Protein AF-A0A2T3AGI7-F1 (afdb_monomer_lite)

Sequence (111 aa):
TTTSRLIPVLVGGNTLTFTPNSVTARPGDVIQFQFAARNHTVTESLQNSPCQPIDIDSTAVNGVHSGFIAFDAASGNIGTFDVPVKDTQPMFLYCAQASHCQSGMVMMING

Foldseek 3Di:
DDDAAEAEWEQDDPALATVVQEEEHAQRHKYKYWYQAAKWWKAWDDPVDFLDHPCPPHPPDPTDTPDIDHQDPPVNDTDIDIDGDHHLDKIKIATNPDCSRVVPHIGMYND

Structure (mmCIF, N/CA/C/O backbone):
data_AF-A0A2T3AGI7-F1
#
_entry.id   AF-A0A2T3AGI7-F1
#
loop_
_atom_site.group_PDB
_atom_site.id
_atom_site.type_symbol
_atom_site.label_atom_id
_atom_site.label_alt_id
_atom_site.label_comp_id
_atom_site.label_asym_id
_atom_site.label_entity_id
_atom_site.label_seq_id
_atom_site.pdbx_PDB_ins_code
_atom_site.Cartn_x
_atom_site.Cartn_y
_atom_site.Cartn_z
_atom_site.occupancy
_atom_site.B_iso_or_equiv
_atom_site.auth_seq_id
_atom_site.auth_comp_id
_atom_site.auth_asym_id
_atom_site.auth_atom_id
_atom_site.pdbx_PDB_model_num
ATOM 1 N N . THR A 1 1 ? -18.683 -14.762 18.842 1.00 49.66 1 THR A N 1
ATOM 2 C CA . THR A 1 1 ? -17.262 -14.736 18.438 1.00 49.66 1 THR A CA 1
ATOM 3 C C . THR A 1 1 ? -17.184 -14.279 17.001 1.00 49.66 1 THR A C 1
ATOM 5 O O . THR A 1 1 ? -17.685 -14.963 16.122 1.00 49.66 1 THR A O 1
ATOM 8 N N . THR A 1 2 ? -16.662 -13.085 16.747 1.00 62.53 2 THR A N 1
ATOM 9 C CA . THR A 1 2 ? -16.394 -12.620 15.381 1.00 62.53 2 THR A CA 1
ATOM 10 C C . THR A 1 2 ? -15.085 -13.233 14.909 1.00 62.53 2 THR A C 1
ATOM 12 O O . THR A 1 2 ? -14.031 -12.911 15.444 1.00 62.53 2 THR A O 1
ATOM 15 N N . THR A 1 3 ? -15.158 -14.139 13.939 1.00 81.44 3 THR A N 1
ATOM 16 C CA . THR A 1 3 ? -13.977 -14.708 13.281 1.00 81.44 3 THR A CA 1
ATOM 17 C C . THR A 1 3 ? -13.211 -13.600 12.555 1.00 81.44 3 THR A C 1
ATOM 19 O O . THR A 1 3 ? -13.829 -12.786 11.858 1.00 81.44 3 THR A O 1
ATOM 22 N N . SER A 1 4 ? -11.889 -13.569 12.743 1.00 89.75 4 SER A N 1
ATOM 23 C CA . SER A 1 4 ? -10.960 -12.739 11.967 1.00 89.75 4 SER A CA 1
ATOM 24 C C . SER A 1 4 ? -11.093 -13.065 10.478 1.00 89.75 4 SER A C 1
ATOM 26 O O . SER A 1 4 ? -11.206 -14.238 10.108 1.00 89.75 4 SER A O 1
ATOM 28 N N . ARG A 1 5 ? -11.132 -12.034 9.630 1.00 95.69 5 ARG A N 1
ATOM 29 C CA . ARG A 1 5 ? -11.208 -12.172 8.172 1.00 95.69 5 ARG A CA 1
ATOM 30 C C . ARG A 1 5 ? -9.879 -11.809 7.528 1.00 95.69 5 ARG A C 1
ATOM 32 O O . ARG A 1 5 ? -9.270 -10.808 7.887 1.00 95.69 5 ARG A O 1
ATOM 39 N N . LEU A 1 6 ? -9.496 -12.588 6.522 1.00 97.44 6 LEU A N 1
ATOM 40 C CA . LEU A 1 6 ? -8.449 -12.217 5.581 1.00 97.44 6 LEU A CA 1
ATOM 41 C C . LEU A 1 6 ? -9.101 -11.498 4.397 1.00 97.44 6 LEU A C 1
ATOM 43 O O . LEU A 1 6 ? -9.990 -12.052 3.747 1.00 97.44 6 LEU A O 1
ATOM 47 N N . ILE A 1 7 ? -8.704 -10.251 4.162 1.00 98.00 7 ILE A N 1
ATOM 48 C CA . ILE A 1 7 ? -9.278 -9.373 3.144 1.00 98.00 7 ILE A CA 1
ATOM 49 C C . ILE A 1 7 ? -8.221 -9.156 2.054 1.00 98.00 7 ILE A C 1
ATOM 51 O O . ILE A 1 7 ? -7.231 -8.467 2.305 1.00 98.00 7 ILE A O 1
ATOM 55 N N . PRO A 1 8 ? -8.387 -9.752 0.862 1.00 97.38 8 PRO A N 1
ATOM 56 C CA . PRO A 1 8 ? -7.398 -9.645 -0.199 1.00 97.38 8 PRO A CA 1
ATOM 57 C C . PRO A 1 8 ? -7.471 -8.287 -0.905 1.00 97.38 8 PRO A C 1
ATOM 59 O O . PRO A 1 8 ? -8.557 -7.789 -1.212 1.00 97.38 8 PRO A O 1
ATOM 62 N N . VAL A 1 9 ? -6.304 -7.726 -1.216 1.00 97.31 9 VAL A N 1
ATOM 63 C CA . VAL A 1 9 ? -6.136 -6.544 -2.068 1.00 97.31 9 VAL A CA 1
ATOM 64 C C . VAL A 1 9 ? -5.090 -6.854 -3.128 1.00 97.31 9 VAL A C 1
ATOM 66 O O . VAL A 1 9 ? -3.930 -7.119 -2.819 1.00 97.31 9 VAL A O 1
ATOM 69 N N . LEU A 1 10 ? -5.489 -6.800 -4.393 1.00 95.31 10 LEU A N 1
ATOM 70 C CA . LEU A 1 10 ? -4.571 -6.940 -5.514 1.00 95.31 10 LEU A CA 1
ATOM 71 C C . LEU A 1 10 ? -3.723 -5.673 -5.646 1.00 95.31 10 LEU A C 1
ATOM 73 O O . LEU A 1 10 ? -4.266 -4.569 -5.664 1.00 95.31 10 LEU A O 1
ATOM 77 N N . VAL A 1 11 ? -2.409 -5.826 -5.781 1.00 95.38 11 VAL A N 1
ATOM 78 C CA . VAL A 1 11 ? -1.468 -4.727 -6.014 1.00 95.38 11 VAL A CA 1
ATOM 79 C C . VAL A 1 11 ? -0.938 -4.826 -7.439 1.00 95.38 11 VAL A C 1
ATOM 81 O O . VAL A 1 11 ? -0.271 -5.799 -7.804 1.00 95.38 11 VAL A O 1
ATOM 84 N N . GLY A 1 12 ? -1.224 -3.805 -8.244 1.00 91.12 12 GLY A N 1
ATOM 85 C CA . GLY A 1 12 ? -0.783 -3.734 -9.633 1.00 91.12 12 GLY A CA 1
ATOM 86 C C . GLY A 1 12 ? -1.635 -4.586 -10.581 1.00 91.12 12 GLY A C 1
ATOM 87 O O . GLY A 1 12 ? -2.863 -4.509 -10.583 1.00 91.12 12 GLY A O 1
ATOM 88 N N . GLY A 1 13 ? -0.969 -5.366 -11.435 1.00 85.38 13 GLY A N 1
ATOM 89 C CA . GLY A 1 13 ? -1.576 -6.073 -12.567 1.00 85.38 13 GLY A CA 1
ATOM 90 C C . GLY A 1 13 ? -1.383 -5.301 -13.876 1.00 85.38 13 GLY A C 1
ATOM 91 O O . GLY A 1 13 ? -0.286 -4.830 -14.171 1.00 85.38 13 GLY A O 1
ATOM 92 N N . ASN A 1 14 ? -2.450 -5.139 -14.661 1.00 84.31 14 ASN A N 1
ATOM 93 C CA . ASN A 1 14 ? -2.414 -4.346 -15.901 1.00 84.31 14 ASN A CA 1
ATOM 94 C C . ASN A 1 14 ? -2.540 -2.828 -15.660 1.00 84.31 14 ASN A C 1
ATOM 96 O O . ASN A 1 14 ? -2.481 -2.044 -16.605 1.00 84.31 14 ASN A O 1
ATOM 100 N N . THR A 1 15 ? -2.731 -2.411 -14.407 1.00 88.00 15 THR A N 1
ATOM 101 C CA . THR A 1 15 ? -2.993 -1.026 -13.997 1.00 88.00 15 THR A CA 1
ATOM 102 C C . THR A 1 15 ? -2.202 -0.669 -12.740 1.00 88.00 15 THR A C 1
ATOM 104 O O . THR A 1 15 ? -1.894 -1.540 -11.931 1.00 88.00 15 THR A O 1
ATOM 107 N N . LEU A 1 16 ? -1.912 0.619 -12.539 1.00 93.31 16 LEU A N 1
ATOM 108 C CA . LEU A 1 16 ? -1.239 1.136 -11.341 1.00 93.31 16 LEU A CA 1
ATOM 109 C C . LEU A 1 16 ? -2.256 1.369 -10.213 1.00 93.31 16 LEU A C 1
ATOM 111 O O . LEU A 1 16 ? -2.627 2.504 -9.929 1.00 93.31 16 LEU A O 1
ATOM 115 N N . THR A 1 17 ? -2.772 0.294 -9.617 1.00 95.62 17 THR A N 1
ATOM 116 C CA . THR A 1 17 ? -3.869 0.390 -8.644 1.00 95.62 17 THR A CA 1
ATOM 117 C C . THR A 1 17 ? -3.763 -0.632 -7.513 1.00 95.62 17 THR A C 1
ATOM 119 O O . THR A 1 17 ? -3.082 -1.651 -7.637 1.00 95.62 17 THR A O 1
ATOM 122 N N . PHE A 1 18 ? -4.482 -0.350 -6.431 1.00 97.44 18 PHE A N 1
ATOM 123 C CA . PHE A 1 18 ? -4.886 -1.325 -5.426 1.00 97.44 18 PHE A CA 1
ATOM 124 C C . PHE A 1 18 ? -6.330 -1.738 -5.732 1.00 97.44 18 PHE A C 1
ATOM 126 O O . PHE A 1 18 ? -7.170 -0.873 -5.970 1.00 97.44 18 PHE A O 1
ATOM 133 N N . THR A 1 19 ? -6.649 -3.030 -5.769 1.00 96.94 19 THR A N 1
ATOM 134 C CA . THR A 1 19 ? -8.018 -3.503 -6.047 1.00 96.94 19 THR A CA 1
ATOM 135 C C . THR A 1 19 ? -8.507 -4.463 -4.960 1.00 96.94 19 THR A C 1
ATOM 137 O O . THR A 1 19 ? -7.990 -5.576 -4.876 1.00 96.94 19 THR A O 1
ATOM 140 N N . PRO A 1 20 ? -9.521 -4.083 -4.159 1.00 97.50 20 PRO A N 1
ATOM 141 C CA . PRO A 1 20 ? -10.146 -2.755 -4.112 1.00 97.50 20 PRO A CA 1
ATOM 142 C C . PRO A 1 20 ? -9.191 -1.679 -3.557 1.00 97.50 20 PRO A C 1
ATOM 144 O O . PRO A 1 20 ? -8.272 -1.984 -2.802 1.00 97.50 20 PRO A O 1
ATOM 147 N N . ASN A 1 21 ? -9.430 -0.409 -3.901 1.00 97.44 21 ASN A N 1
ATOM 148 C CA . ASN A 1 21 ? -8.681 0.736 -3.361 1.00 97.44 21 ASN A CA 1
ATOM 149 C C . ASN A 1 21 ? -9.327 1.340 -2.097 1.00 97.44 21 ASN A C 1
ATOM 151 O O . ASN A 1 21 ? -8.857 2.347 -1.572 1.00 97.44 21 ASN A O 1
ATOM 155 N N . SER A 1 22 ? -10.410 0.745 -1.602 1.00 97.94 22 SER A N 1
ATOM 156 C CA . SER A 1 22 ? -11.034 1.099 -0.333 1.00 97.94 22 SER A CA 1
ATOM 157 C C . SER A 1 22 ? -11.564 -0.161 0.338 1.00 97.94 22 SER A C 1
ATOM 159 O O . SER A 1 22 ? -12.202 -0.994 -0.311 1.00 97.94 22 SER A O 1
ATOM 161 N N . VAL A 1 23 ? -11.266 -0.323 1.624 1.00 97.88 23 VAL A N 1
ATOM 162 C CA . VAL A 1 23 ? -11.670 -1.483 2.422 1.00 97.88 23 VAL A CA 1
ATOM 163 C C . VAL A 1 23 ? -12.197 -1.022 3.775 1.00 97.88 23 VAL A C 1
ATOM 165 O O . VAL A 1 23 ? -11.596 -0.174 4.425 1.00 97.88 23 VAL A O 1
ATOM 168 N N . THR A 1 24 ? -13.278 -1.642 4.244 1.00 97.81 24 THR A N 1
ATOM 169 C CA . THR A 1 24 ? -13.712 -1.566 5.645 1.00 97.81 24 THR A CA 1
ATOM 170 C C . THR A 1 24 ? -13.337 -2.861 6.360 1.00 97.81 24 THR A C 1
ATOM 172 O O . THR A 1 24 ? -13.710 -3.949 5.918 1.00 97.81 24 THR A O 1
ATOM 175 N N . ALA A 1 25 ? -12.623 -2.753 7.474 1.00 97.19 25 ALA A N 1
ATOM 176 C CA . ALA A 1 25 ? -12.096 -3.872 8.242 1.00 97.19 25 ALA A CA 1
ATOM 177 C C . ALA A 1 25 ? -12.233 -3.625 9.748 1.00 97.19 25 ALA A C 1
ATOM 179 O O . ALA A 1 25 ? -12.225 -2.488 10.221 1.00 97.19 25 ALA A O 1
ATOM 180 N N . ARG A 1 26 ? -12.369 -4.697 10.525 1.00 97.12 26 ARG A N 1
ATOM 181 C CA . ARG A 1 26 ? -12.481 -4.618 11.987 1.00 97.12 26 ARG A CA 1
ATOM 182 C C . ARG A 1 26 ? -11.138 -4.930 12.644 1.00 97.12 26 ARG A C 1
ATOM 184 O O . ARG A 1 26 ? -10.340 -5.652 12.048 1.00 97.12 26 ARG A O 1
ATOM 191 N N . PRO A 1 27 ? -10.927 -4.500 13.899 1.00 96.94 27 PRO A N 1
ATOM 192 C CA . PRO A 1 27 ? -9.799 -4.968 14.691 1.00 96.94 27 PRO A CA 1
ATOM 193 C C . PRO A 1 27 ? -9.726 -6.500 14.688 1.00 96.94 27 PRO A C 1
ATOM 195 O O . PRO A 1 27 ? -10.724 -7.179 14.948 1.00 96.94 27 PRO A O 1
ATOM 198 N N . GLY A 1 28 ? -8.550 -7.032 14.370 1.00 96.69 28 GLY A N 1
ATOM 199 C CA . GLY A 1 28 ? -8.291 -8.462 14.232 1.00 96.69 28 GLY A CA 1
ATOM 200 C C . GLY A 1 28 ? -8.471 -9.024 12.820 1.00 96.69 28 GLY A C 1
ATOM 201 O O . GLY A 1 28 ? -8.047 -10.155 12.598 1.00 96.69 28 GLY A O 1
ATOM 202 N N . ASP A 1 29 ? -9.055 -8.290 11.867 1.00 97.94 29 ASP A N 1
ATOM 203 C CA . ASP A 1 29 ? -8.983 -8.652 10.444 1.00 97.94 29 ASP A CA 1
ATOM 204 C C . ASP A 1 29 ? -7.540 -8.429 9.918 1.00 97.94 29 ASP A C 1
ATOM 206 O O . ASP A 1 29 ? -6.740 -7.705 10.518 1.00 97.94 29 ASP A O 1
ATOM 210 N N . VAL A 1 30 ? -7.189 -9.060 8.798 1.00 98.00 30 VAL A N 1
ATOM 211 C CA . VAL A 1 30 ? -5.886 -8.908 8.128 1.00 98.00 30 VAL A CA 1
ATOM 212 C C . VAL A 1 30 ? -6.118 -8.492 6.685 1.00 98.00 30 VAL A C 1
ATOM 214 O O . VAL A 1 30 ? -6.853 -9.167 5.963 1.00 98.00 30 VAL A O 1
ATOM 217 N N . ILE A 1 31 ? -5.478 -7.408 6.251 1.00 98.38 31 ILE A N 1
ATOM 218 C CA . ILE A 1 31 ? -5.432 -7.041 4.835 1.00 98.38 31 ILE A CA 1
ATOM 219 C C . ILE A 1 31 ? -4.242 -7.753 4.205 1.00 98.38 31 ILE A C 1
ATOM 221 O O . ILE A 1 31 ? -3.103 -7.500 4.592 1.00 98.38 31 ILE A O 1
ATOM 225 N N . GLN A 1 32 ? -4.500 -8.639 3.248 1.00 97.62 32 GLN A N 1
ATOM 226 C CA . GLN A 1 32 ? -3.449 -9.335 2.516 1.00 97.62 32 GLN A CA 1
ATOM 227 C C . GLN A 1 32 ? -3.274 -8.706 1.139 1.00 97.62 32 GLN A C 1
ATOM 229 O O . GLN A 1 32 ? -4.125 -8.836 0.257 1.00 97.62 32 GLN A O 1
ATOM 234 N N . PHE A 1 33 ? -2.137 -8.060 0.947 1.00 97.38 33 PHE A N 1
ATOM 235 C CA . PHE A 1 33 ? -1.729 -7.488 -0.324 1.00 97.38 33 PHE A CA 1
ATOM 236 C C . PHE A 1 33 ? -1.119 -8.557 -1.214 1.00 97.38 33 PHE A C 1
ATOM 238 O O . PHE A 1 33 ? -0.192 -9.239 -0.794 1.00 97.38 33 PHE A O 1
ATOM 245 N N . GLN A 1 34 ? -1.620 -8.690 -2.437 1.00 94.75 34 GLN A N 1
ATOM 246 C CA . GLN A 1 34 ? -1.230 -9.714 -3.403 1.00 94.75 34 GLN A CA 1
ATOM 247 C C . GLN A 1 34 ? -0.640 -9.046 -4.646 1.00 94.75 34 GLN A C 1
ATOM 249 O O . GLN A 1 34 ? -1.350 -8.393 -5.410 1.00 94.75 34 GLN A O 1
ATOM 254 N N . PHE A 1 35 ? 0.668 -9.180 -4.847 1.00 92.94 35 PHE A N 1
ATOM 255 C CA . PHE A 1 35 ? 1.411 -8.465 -5.883 1.00 92.94 35 PHE A CA 1
ATOM 256 C C . PHE A 1 35 ? 1.351 -9.232 -7.203 1.00 92.94 35 PHE A C 1
ATOM 258 O O . PHE A 1 35 ? 1.983 -10.276 -7.357 1.00 92.94 35 PHE A O 1
ATOM 265 N N . ALA A 1 36 ? 0.567 -8.715 -8.150 1.00 83.50 36 ALA A N 1
ATOM 266 C CA . ALA A 1 36 ? 0.158 -9.459 -9.343 1.00 83.50 36 ALA A CA 1
ATOM 267 C C . ALA A 1 36 ? 0.921 -9.107 -10.625 1.00 83.50 36 ALA A C 1
ATOM 269 O O . ALA A 1 36 ? 0.742 -9.773 -11.641 1.00 83.50 36 ALA A O 1
ATOM 270 N N . ALA A 1 37 ? 1.754 -8.064 -10.611 1.00 80.06 37 ALA A N 1
ATOM 271 C CA . ALA A 1 37 ? 2.674 -7.759 -11.703 1.00 80.06 37 ALA A CA 1
ATOM 272 C C . ALA A 1 37 ? 3.731 -6.749 -11.256 1.00 80.06 37 ALA A C 1
ATOM 274 O O . ALA A 1 37 ? 3.414 -5.835 -10.502 1.00 80.06 37 ALA A O 1
ATOM 275 N N . ARG A 1 38 ? 4.942 -6.845 -11.825 1.00 82.44 38 ARG A N 1
ATOM 276 C CA . ARG A 1 38 ? 6.027 -5.855 -11.664 1.00 82.44 38 ARG A CA 1
ATOM 277 C C . ARG A 1 38 ? 6.354 -5.582 -10.182 1.00 82.44 38 ARG A C 1
ATOM 279 O O . ARG A 1 38 ? 6.064 -6.409 -9.323 1.00 82.44 38 ARG A O 1
ATOM 286 N N . ASN A 1 39 ? 7.026 -4.463 -9.909 1.00 87.94 39 ASN A N 1
ATOM 287 C CA . ASN A 1 39 ? 7.426 -4.057 -8.566 1.00 87.94 39 ASN A CA 1
ATOM 288 C C . ASN A 1 39 ? 6.485 -2.974 -8.051 1.00 87.94 39 ASN A C 1
ATOM 290 O O . ASN A 1 39 ? 6.314 -1.935 -8.696 1.00 87.94 39 ASN A O 1
ATOM 294 N N . HIS A 1 40 ? 5.934 -3.199 -6.865 1.00 94.50 40 HIS A N 1
ATOM 295 C CA . HIS A 1 40 ? 5.125 -2.222 -6.148 1.00 94.50 40 HIS A CA 1
ATOM 296 C C . HIS A 1 40 ? 5.495 -2.213 -4.665 1.00 94.50 40 HIS A C 1
ATOM 298 O O . HIS A 1 40 ? 6.275 -3.041 -4.195 1.00 94.50 40 HIS A O 1
ATOM 304 N N . THR A 1 41 ? 4.913 -1.271 -3.929 1.00 96.19 41 THR A N 1
ATOM 305 C CA . THR A 1 41 ? 5.005 -1.199 -2.470 1.00 96.19 41 THR A CA 1
ATOM 306 C C . THR A 1 41 ? 3.616 -0.983 -1.888 1.00 96.19 41 THR A 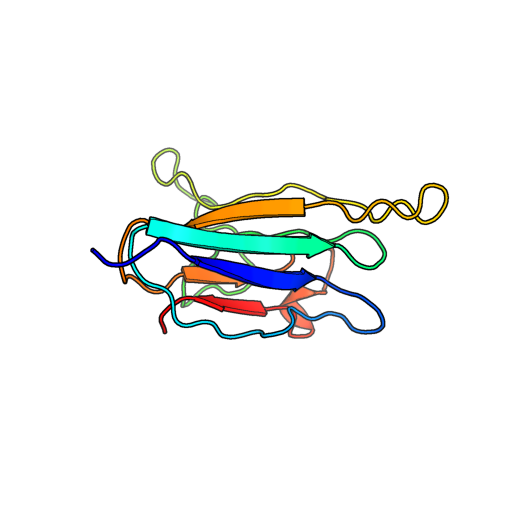C 1
ATOM 308 O O . THR A 1 41 ? 2.708 -0.508 -2.577 1.00 96.19 41 THR A O 1
ATOM 311 N N . VAL A 1 42 ? 3.487 -1.299 -0.608 1.00 97.19 42 VAL A N 1
ATOM 312 C CA . VAL A 1 42 ? 2.436 -0.833 0.289 1.00 97.19 42 VAL A CA 1
ATOM 313 C C . VAL A 1 42 ? 3.142 0.034 1.322 1.00 97.19 42 VAL A C 1
ATOM 315 O O . VAL A 1 42 ? 3.943 -0.464 2.118 1.00 97.19 42 VAL A O 1
ATOM 318 N N . THR A 1 43 ? 2.906 1.337 1.250 1.00 96.56 43 THR A N 1
ATOM 319 C CA . THR A 1 43 ? 3.546 2.329 2.114 1.00 96.56 43 THR A CA 1
ATOM 320 C C . THR A 1 43 ? 2.482 3.213 2.738 1.00 96.56 43 THR A C 1
ATOM 322 O O . THR A 1 43 ? 1.632 3.731 2.022 1.00 96.56 43 THR A O 1
ATOM 325 N N . GLU A 1 44 ? 2.508 3.380 4.053 1.00 95.69 44 GLU A N 1
ATOM 326 C CA . GLU A 1 44 ? 1.571 4.247 4.764 1.00 95.69 44 GLU A CA 1
ATOM 327 C C . GLU A 1 44 ? 1.964 5.715 4.650 1.00 95.69 44 GLU A C 1
ATOM 329 O O . GLU A 1 44 ? 3.144 6.062 4.696 1.00 95.69 44 GLU A O 1
ATOM 334 N N . SER A 1 45 ? 0.960 6.571 4.484 1.00 94.19 45 SER A N 1
ATOM 335 C CA . SER A 1 45 ? 1.088 8.023 4.420 1.00 94.19 45 SER A CA 1
ATOM 336 C C . SER A 1 45 ? 0.156 8.706 5.412 1.00 94.19 45 SER A C 1
ATOM 338 O O . SER A 1 45 ? -0.823 8.128 5.884 1.00 94.19 45 SER A O 1
ATOM 340 N N . LEU A 1 46 ? 0.400 9.992 5.653 1.00 90.81 46 LEU A N 1
ATOM 341 C CA . LEU A 1 46 ? -0.576 10.863 6.303 1.00 90.81 46 LEU A CA 1
ATOM 342 C C . LEU A 1 46 ? -1.728 11.194 5.345 1.00 90.81 46 LEU A C 1
ATOM 344 O O . LEU A 1 46 ? -1.522 11.342 4.140 1.00 90.81 46 LEU A O 1
ATOM 348 N N . GLN A 1 47 ? -2.933 11.395 5.886 1.00 87.31 47 GLN A N 1
ATOM 349 C CA . GLN A 1 47 ? -4.130 11.751 5.109 1.00 87.31 47 GLN A CA 1
ATOM 350 C C . GLN A 1 47 ? -3.922 12.973 4.200 1.00 87.31 47 GLN A C 1
ATOM 352 O O . GLN A 1 47 ? -4.401 13.012 3.069 1.00 87.31 47 GLN A O 1
ATOM 357 N N . ASN A 1 48 ? -3.230 13.993 4.708 1.00 88.56 48 ASN A N 1
ATOM 358 C CA . ASN A 1 48 ? -2.994 15.267 4.028 1.00 88.56 48 ASN A CA 1
ATOM 359 C C . ASN A 1 48 ? -1.675 15.309 3.241 1.00 88.56 48 ASN A C 1
ATOM 361 O O . ASN A 1 48 ? -1.390 16.320 2.603 1.00 88.56 48 ASN A O 1
ATOM 365 N N . SER A 1 49 ? -0.887 14.234 3.275 1.00 90.06 49 SER A N 1
ATOM 366 C CA . SER A 1 49 ? 0.362 14.101 2.524 1.00 90.06 49 SER A CA 1
ATOM 367 C C . SER A 1 49 ? 0.389 12.758 1.780 1.00 90.06 49 SER A C 1
ATOM 369 O O . SER A 1 49 ? 1.250 11.911 2.044 1.00 90.06 49 SER A O 1
ATOM 371 N N . PRO A 1 50 ? -0.580 12.515 0.869 1.00 84.19 50 PRO A N 1
ATOM 372 C CA . PRO A 1 50 ? -0.583 11.305 0.060 1.00 84.19 50 PRO A CA 1
ATOM 373 C C . PRO A 1 50 ? 0.687 11.303 -0.798 1.00 84.19 50 PRO A C 1
ATOM 375 O O . PRO A 1 50 ? 1.049 12.327 -1.376 1.00 84.19 50 PRO A O 1
ATOM 378 N N . CYS A 1 51 ? 1.370 10.161 -0.881 1.00 95.00 51 CYS A N 1
ATOM 379 C CA . CYS A 1 51 ? 2.676 9.993 -1.541 1.00 95.00 51 CYS A CA 1
ATOM 380 C C . CYS A 1 51 ? 3.921 10.399 -0.732 1.00 95.00 51 CYS A C 1
ATOM 382 O O . CYS A 1 51 ? 4.993 10.534 -1.324 1.00 95.00 51 CYS A O 1
ATOM 384 N N . GLN A 1 52 ? 3.815 10.572 0.586 1.00 93.50 52 GLN A N 1
ATOM 385 C CA . GLN A 1 52 ? 4.972 10.647 1.485 1.00 93.50 52 GLN A CA 1
ATOM 386 C C . GLN A 1 52 ? 4.841 9.585 2.578 1.00 93.50 52 GLN A C 1
ATOM 388 O O . GLN A 1 52 ? 3.727 9.344 3.047 1.00 93.50 52 GLN A O 1
ATOM 393 N N . PRO A 1 53 ? 5.935 8.913 2.969 1.00 91.69 53 PRO A N 1
ATOM 394 C CA . PRO A 1 53 ? 5.878 7.930 4.036 1.00 91.69 53 PRO A CA 1
ATOM 395 C C . PRO A 1 53 ? 5.512 8.613 5.362 1.00 91.69 53 PRO A C 1
ATOM 397 O O . PRO A 1 53 ? 5.933 9.739 5.625 1.00 91.69 53 PRO A O 1
ATOM 400 N N . ILE A 1 54 ? 4.692 7.949 6.176 1.00 88.44 54 ILE A N 1
ATOM 401 C CA . ILE A 1 54 ? 4.164 8.498 7.436 1.00 88.44 54 ILE A CA 1
ATOM 402 C C . ILE A 1 54 ? 5.256 8.809 8.475 1.00 88.44 54 ILE A C 1
ATOM 404 O O . ILE A 1 54 ? 5.032 9.607 9.378 1.00 88.44 54 ILE A O 1
ATOM 408 N N . ASP A 1 55 ? 6.433 8.204 8.339 1.00 82.06 55 ASP A N 1
ATOM 409 C CA . ASP A 1 55 ? 7.586 8.335 9.229 1.00 82.06 55 ASP A CA 1
ATOM 410 C C . ASP A 1 55 ? 8.674 9.283 8.689 1.00 82.06 55 ASP A C 1
ATOM 412 O O . ASP A 1 55 ? 9.785 9.310 9.219 1.00 82.06 55 ASP A O 1
ATOM 416 N N . ILE A 1 56 ? 8.374 10.092 7.662 1.00 69.69 56 ILE A N 1
ATOM 417 C CA . ILE A 1 56 ? 9.362 10.962 6.997 1.00 69.69 56 ILE A CA 1
ATOM 418 C C . ILE A 1 56 ? 10.095 11.927 7.948 1.00 69.69 56 ILE A C 1
ATOM 420 O O . ILE A 1 56 ? 11.212 12.358 7.658 1.00 69.69 56 ILE A O 1
ATOM 424 N N . ASP A 1 57 ? 9.488 12.254 9.085 1.00 61.78 57 ASP A N 1
ATOM 425 C CA . ASP A 1 57 ? 9.968 13.203 10.086 1.00 61.78 57 ASP A CA 1
ATOM 426 C C . ASP A 1 57 ? 10.011 12.636 11.522 1.00 61.78 57 ASP A C 1
ATOM 428 O O . ASP A 1 57 ? 10.303 13.381 12.462 1.00 61.78 57 ASP A O 1
ATOM 432 N N . SER A 1 58 ? 9.780 11.330 11.728 1.00 56.31 58 SER A N 1
ATOM 433 C CA . SER A 1 58 ? 9.626 10.758 13.075 1.00 56.31 58 SER A CA 1
ATOM 434 C C . SER A 1 58 ? 10.214 9.356 13.249 1.00 56.31 58 SER A C 1
ATOM 436 O O . SER A 1 58 ? 9.865 8.414 12.551 1.00 56.31 58 SER A O 1
ATOM 438 N N . THR A 1 59 ? 11.024 9.186 14.299 1.00 52.91 59 THR A N 1
ATOM 439 C CA . THR A 1 59 ? 11.500 7.889 14.820 1.00 52.91 59 THR A CA 1
ATOM 440 C C . THR A 1 59 ? 10.452 7.144 15.664 1.00 52.91 59 THR A C 1
ATOM 442 O O . THR A 1 59 ? 10.769 6.107 16.248 1.00 52.91 59 THR A O 1
ATOM 445 N N . ALA A 1 60 ? 9.224 7.672 15.783 1.00 50.53 60 ALA A N 1
ATOM 446 C CA . ALA A 1 60 ? 8.222 7.212 16.752 1.00 50.53 60 ALA A CA 1
ATOM 447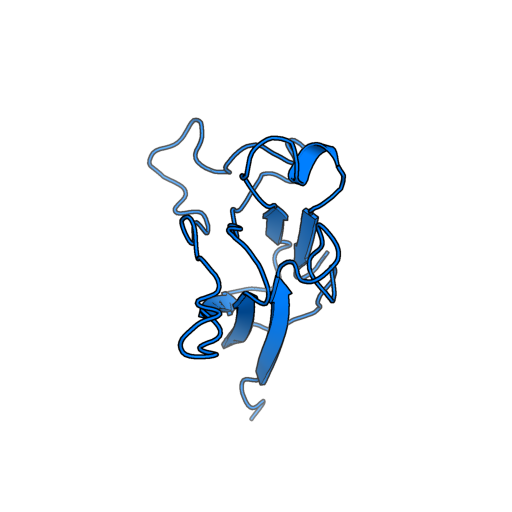 C C . ALA A 1 60 ? 6.949 6.594 16.143 1.00 50.53 60 ALA A C 1
ATOM 449 O O . ALA A 1 60 ? 6.159 6.008 16.886 1.00 50.53 60 ALA A O 1
ATOM 450 N N . VAL A 1 61 ? 6.735 6.687 14.826 1.00 59.97 61 VAL A N 1
ATOM 451 C CA . VAL A 1 61 ? 5.596 6.048 14.147 1.00 59.97 61 VAL A CA 1
ATOM 452 C C . VAL A 1 61 ? 6.127 4.923 13.268 1.00 59.97 61 VAL A C 1
ATOM 454 O O . VAL A 1 61 ? 6.675 5.168 12.204 1.00 59.97 61 VAL A O 1
ATOM 457 N N . ASN A 1 62 ? 5.962 3.674 13.709 1.00 72.25 62 ASN A N 1
ATOM 458 C CA . ASN A 1 62 ? 6.207 2.518 12.846 1.00 72.25 62 ASN A CA 1
ATOM 459 C C . ASN A 1 62 ? 5.038 2.392 11.861 1.00 72.25 62 ASN A C 1
ATOM 461 O O . ASN A 1 62 ? 4.061 1.696 12.152 1.00 72.25 62 ASN A O 1
ATOM 465 N N . GLY A 1 63 ? 5.133 3.101 10.738 1.00 85.12 63 GLY A N 1
ATOM 466 C CA . GLY A 1 63 ? 4.198 2.984 9.627 1.00 85.12 63 GLY A CA 1
ATOM 467 C C . GLY A 1 63 ? 4.285 1.634 8.924 1.00 85.12 63 GLY A C 1
ATOM 468 O O . GLY A 1 63 ? 5.213 0.843 9.126 1.00 85.12 63 GLY A O 1
ATOM 469 N N . VAL A 1 64 ? 3.312 1.351 8.066 1.00 93.38 64 VAL A N 1
ATOM 470 C CA . VAL A 1 64 ? 3.387 0.194 7.169 1.00 93.38 64 VAL A CA 1
ATOM 471 C C . VAL A 1 64 ? 4.368 0.466 6.023 1.00 93.38 64 VAL A C 1
ATOM 473 O O . VAL A 1 64 ? 4.156 1.374 5.223 1.00 93.38 64 VAL A O 1
ATOM 476 N N . HIS A 1 65 ? 5.400 -0.376 5.887 1.00 93.81 65 HIS A N 1
ATOM 477 C CA . HIS A 1 65 ? 6.318 -0.373 4.741 1.00 93.81 65 HIS A CA 1
ATOM 478 C C . HIS A 1 65 ? 6.606 -1.808 4.290 1.00 93.81 65 HIS A C 1
ATOM 480 O O . HIS A 1 65 ? 7.368 -2.526 4.933 1.00 93.81 65 HIS A O 1
ATOM 486 N N . SER A 1 66 ? 6.044 -2.234 3.158 1.00 94.50 66 SER A N 1
ATOM 487 C CA . SER A 1 66 ? 6.326 -3.572 2.612 1.00 94.50 66 SER A CA 1
ATOM 488 C C . SER A 1 66 ? 7.724 -3.714 1.999 1.00 94.50 66 SER A C 1
ATOM 490 O O . SER A 1 66 ? 8.167 -4.824 1.719 1.00 94.50 66 SER A O 1
ATOM 492 N N . GLY A 1 67 ? 8.382 -2.590 1.691 1.00 91.81 67 GLY A N 1
ATOM 493 C CA . GLY A 1 67 ? 9.460 -2.557 0.703 1.00 91.81 67 GLY A CA 1
ATOM 494 C C . GLY A 1 67 ? 8.951 -2.881 -0.708 1.00 91.81 67 GLY A C 1
ATOM 495 O O . GLY A 1 67 ? 7.747 -3.037 -0.933 1.00 91.81 67 GLY A O 1
ATOM 496 N N . PHE A 1 68 ? 9.865 -2.960 -1.676 1.00 91.44 68 PHE A N 1
ATOM 497 C CA . PHE A 1 68 ? 9.515 -3.404 -3.025 1.00 91.44 68 PHE A CA 1
ATOM 498 C C . PHE A 1 68 ? 9.276 -4.907 -3.038 1.00 91.44 68 PHE A C 1
ATOM 500 O O . PHE A 1 68 ? 10.190 -5.686 -2.771 1.00 91.44 68 PHE A O 1
ATOM 507 N N . ILE A 1 69 ? 8.059 -5.301 -3.400 1.00 90.06 69 ILE A N 1
ATOM 508 C CA . ILE A 1 69 ? 7.706 -6.698 -3.629 1.00 90.06 69 ILE A CA 1
ATOM 509 C C . ILE A 1 69 ? 7.476 -6.868 -5.128 1.00 90.06 69 ILE A C 1
ATOM 511 O O . ILE A 1 69 ? 6.653 -6.177 -5.736 1.00 90.06 69 ILE A O 1
ATOM 515 N N . ALA A 1 70 ? 8.276 -7.752 -5.719 1.00 81.81 70 ALA A N 1
ATOM 516 C CA . ALA A 1 70 ? 8.226 -8.099 -7.128 1.00 81.81 70 ALA A CA 1
ATOM 517 C C . ALA A 1 70 ? 7.296 -9.293 -7.350 1.00 81.81 70 ALA A C 1
ATOM 519 O O . ALA A 1 70 ? 7.316 -10.251 -6.576 1.00 81.81 70 ALA A O 1
ATOM 520 N N . PHE A 1 71 ? 6.534 -9.270 -8.440 1.00 78.88 71 PHE A N 1
ATOM 521 C CA . PHE A 1 71 ? 5.907 -10.480 -8.964 1.00 78.88 71 PHE A CA 1
ATOM 522 C C . PHE A 1 71 ? 6.950 -11.354 -9.677 1.00 78.88 71 PHE A C 1
ATOM 524 O O . PHE A 1 71 ? 7.593 -10.895 -10.627 1.00 78.88 71 PHE A O 1
ATOM 531 N N . ASP A 1 72 ? 7.093 -12.613 -9.256 1.00 76.25 72 ASP A N 1
ATOM 532 C CA . ASP A 1 72 ? 7.933 -13.591 -9.949 1.00 76.25 72 ASP A CA 1
ATOM 533 C C . ASP A 1 72 ? 7.113 -14.348 -11.002 1.00 76.25 72 ASP A C 1
ATOM 535 O O . ASP A 1 72 ? 6.465 -15.363 -10.738 1.00 76.25 72 ASP A O 1
ATOM 539 N N . ALA A 1 73 ? 7.176 -13.849 -12.236 1.00 71.31 73 ALA A N 1
ATOM 540 C CA . ALA A 1 73 ? 6.489 -14.449 -13.373 1.00 71.31 73 ALA A CA 1
ATOM 541 C C . ALA A 1 73 ? 7.014 -15.846 -13.747 1.00 71.31 73 ALA A C 1
ATOM 543 O O . ALA A 1 73 ? 6.289 -16.597 -14.398 1.00 71.31 73 ALA A O 1
ATOM 544 N N . ALA A 1 74 ? 8.248 -16.201 -13.368 1.00 74.81 74 ALA A N 1
ATOM 545 C CA . ALA A 1 74 ? 8.845 -17.487 -13.723 1.00 74.81 74 ALA A CA 1
ATOM 546 C C . ALA A 1 74 ? 8.332 -18.621 -12.828 1.00 74.81 74 ALA A C 1
ATOM 548 O O . ALA A 1 74 ? 8.119 -19.733 -13.310 1.00 74.81 74 ALA A O 1
ATOM 549 N N . SER A 1 75 ? 8.109 -18.340 -11.542 1.00 75.25 75 SER A N 1
ATOM 550 C CA . SER A 1 75 ? 7.516 -19.303 -10.606 1.00 75.25 75 SER A CA 1
ATOM 551 C C . SER A 1 75 ? 5.991 -19.216 -10.520 1.00 75.25 75 SER A C 1
ATOM 553 O O . SER A 1 75 ? 5.358 -20.142 -10.017 1.00 75.25 75 SER A O 1
ATOM 555 N N . GLY A 1 76 ? 5.391 -18.121 -10.998 1.00 69.62 76 GLY A N 1
ATOM 556 C CA . GLY A 1 76 ? 3.967 -17.837 -10.805 1.00 69.62 76 GLY A CA 1
ATOM 557 C C . GLY A 1 76 ? 3.619 -17.488 -9.355 1.00 69.62 76 GLY A C 1
ATOM 558 O O . GLY A 1 76 ? 2.438 -17.390 -9.018 1.00 69.62 76 GLY A O 1
ATOM 559 N N . ASN A 1 77 ? 4.627 -17.299 -8.495 1.00 73.69 77 ASN A N 1
ATOM 560 C CA . ASN A 1 77 ? 4.419 -16.954 -7.099 1.00 73.69 77 ASN A CA 1
ATOM 561 C C . ASN A 1 77 ? 3.973 -15.497 -6.976 1.00 73.69 77 ASN A C 1
ATOM 563 O O . ASN A 1 77 ? 4.664 -14.559 -7.380 1.00 73.69 77 ASN A O 1
ATOM 567 N N . ILE A 1 78 ? 2.812 -15.322 -6.354 1.00 81.75 78 ILE A N 1
ATOM 568 C CA . ILE A 1 78 ? 2.296 -14.018 -5.961 1.00 81.75 78 ILE A CA 1
ATOM 569 C C . ILE A 1 78 ? 2.975 -13.649 -4.646 1.00 81.75 78 ILE A C 1
ATOM 571 O O . ILE A 1 78 ? 2.770 -14.312 -3.629 1.00 81.75 78 ILE A O 1
ATOM 575 N N . GLY A 1 79 ? 3.791 -12.595 -4.663 1.00 87.75 79 GLY A N 1
ATOM 576 C CA . GLY A 1 79 ? 4.313 -12.019 -3.429 1.00 87.75 79 GLY A CA 1
ATOM 577 C C . GLY A 1 79 ? 3.153 -11.515 -2.575 1.00 87.75 79 GLY A C 1
ATOM 578 O O . GLY A 1 79 ? 2.232 -10.891 -3.106 1.00 87.75 79 GLY A O 1
ATOM 579 N N . THR A 1 80 ? 3.184 -11.788 -1.271 1.00 93.25 80 THR A N 1
ATOM 580 C CA . THR A 1 80 ? 2.159 -11.313 -0.337 1.00 93.25 80 THR A CA 1
ATOM 581 C C . THR A 1 80 ? 2.746 -10.461 0.773 1.00 93.25 80 THR A C 1
ATOM 583 O O . THR A 1 80 ? 3.865 -10.699 1.226 1.00 93.25 80 THR A O 1
ATOM 586 N N . PHE A 1 81 ? 1.965 -9.494 1.241 1.00 95.81 81 PHE A N 1
ATOM 587 C CA . PHE A 1 81 ? 2.287 -8.696 2.417 1.00 95.81 81 PHE A CA 1
ATOM 588 C C . PHE A 1 81 ? 1.038 -8.516 3.275 1.00 95.81 81 PHE A C 1
ATOM 590 O O . PHE A 1 81 ? 0.013 -8.045 2.788 1.00 95.81 81 PHE A O 1
ATOM 597 N N . ASP A 1 82 ? 1.127 -8.901 4.544 1.00 97.12 82 ASP A N 1
ATOM 598 C CA . ASP A 1 82 ? -0.011 -8.905 5.457 1.00 97.12 82 ASP A CA 1
ATOM 599 C C . ASP A 1 82 ? 0.051 -7.694 6.393 1.00 97.12 82 ASP A C 1
ATOM 601 O O . ASP A 1 82 ? 1.055 -7.456 7.066 1.00 97.12 82 ASP A O 1
ATOM 605 N N . VAL A 1 83 ? -1.052 -6.950 6.467 1.00 96.69 83 VAL A N 1
ATOM 606 C CA . VAL A 1 83 ? -1.234 -5.816 7.378 1.00 96.69 83 VAL A CA 1
ATOM 607 C C . VAL A 1 83 ? -2.342 -6.155 8.377 1.00 96.69 83 VAL A C 1
ATOM 609 O O . VAL A 1 83 ? -3.522 -6.165 8.010 1.00 96.69 83 VAL A O 1
ATOM 612 N N . PRO A 1 84 ? -1.998 -6.446 9.645 1.00 95.88 84 PRO A N 1
ATOM 613 C CA . PRO A 1 84 ? -2.986 -6.659 10.694 1.00 95.88 84 PRO A CA 1
ATOM 614 C C . PRO A 1 84 ? -3.723 -5.361 11.034 1.00 95.88 84 PRO A C 1
ATOM 616 O O . PRO A 1 84 ? -3.093 -4.344 11.332 1.00 95.88 84 PRO A O 1
ATOM 619 N N . VAL A 1 85 ? -5.054 -5.409 11.064 1.00 95.75 85 VAL A N 1
ATOM 620 C CA . VAL A 1 85 ? -5.893 -4.271 11.460 1.00 95.75 85 VAL A CA 1
ATOM 621 C C . VAL A 1 85 ? -5.995 -4.243 12.983 1.00 95.75 85 VAL A C 1
ATOM 623 O O . VAL A 1 85 ? -6.552 -5.156 13.596 1.00 95.75 85 VAL A O 1
ATOM 626 N N . LYS A 1 86 ? -5.420 -3.214 13.614 1.00 94.00 86 LYS A N 1
ATOM 627 C CA . LYS A 1 86 ? -5.327 -3.105 15.084 1.00 94.00 86 LYS A CA 1
ATOM 628 C C . LYS A 1 86 ? -6.505 -2.366 15.709 1.00 94.00 86 LYS A C 1
ATOM 630 O O . LYS A 1 86 ? -6.929 -2.710 16.808 1.00 94.00 86 LYS A O 1
ATOM 635 N N . ASP A 1 87 ? -7.035 -1.378 15.006 1.00 94.25 87 ASP A N 1
ATOM 636 C CA . ASP A 1 87 ? -8.149 -0.540 15.431 1.00 94.25 87 ASP A CA 1
ATOM 637 C C . ASP A 1 87 ? -8.996 -0.134 14.206 1.00 94.25 87 ASP A C 1
ATOM 639 O O . ASP A 1 87 ? -8.853 -0.697 13.119 1.00 94.25 87 ASP A O 1
ATOM 643 N N . THR A 1 88 ? -9.946 0.779 14.395 1.00 95.69 88 THR A N 1
ATOM 644 C CA . THR A 1 88 ? -10.809 1.294 13.322 1.00 95.69 88 THR A CA 1
ATOM 645 C C . THR A 1 88 ? -10.324 2.624 12.750 1.00 95.69 88 THR A C 1
ATOM 647 O O . THR A 1 88 ? -11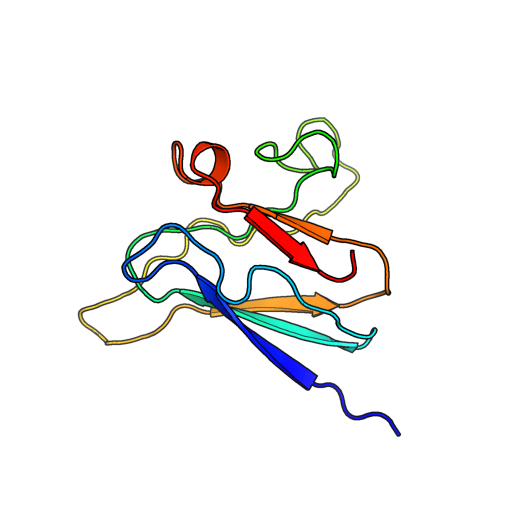.088 3.268 12.034 1.00 95.69 88 THR A O 1
ATOM 650 N N . GLN A 1 89 ? -9.114 3.079 13.087 1.00 95.00 89 GLN A N 1
ATOM 651 C CA . GLN A 1 89 ? -8.601 4.342 12.573 1.00 95.00 89 GLN A CA 1
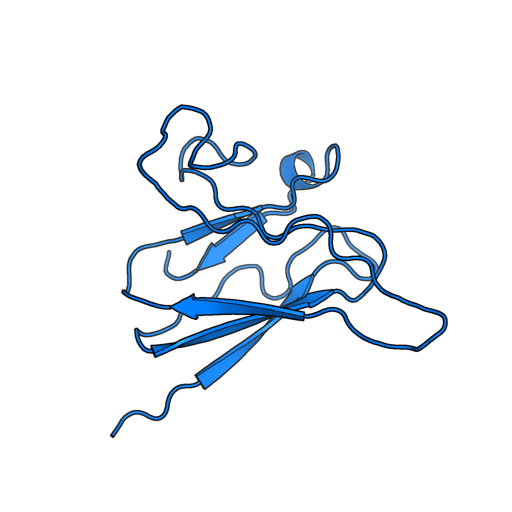ATOM 652 C C . GLN A 1 89 ? -8.330 4.225 11.066 1.00 95.00 89 GLN A C 1
ATOM 654 O O . GLN A 1 89 ? -7.895 3.164 10.604 1.00 95.00 89 GLN A O 1
ATOM 659 N N . PRO A 1 90 ? -8.581 5.294 10.290 1.00 95.56 90 PRO A N 1
ATOM 660 C CA . PRO A 1 90 ? -8.277 5.288 8.871 1.00 95.56 90 PRO A CA 1
ATOM 661 C C . PRO A 1 90 ? -6.778 5.102 8.625 1.00 95.56 90 PRO A C 1
ATOM 663 O O . PRO A 1 90 ? -5.959 5.783 9.242 1.00 95.56 90 PRO A O 1
ATOM 666 N N . MET A 1 91 ? -6.428 4.234 7.677 1.00 95.75 91 MET A N 1
ATOM 667 C CA . MET A 1 91 ? -5.069 4.103 7.149 1.00 95.75 91 MET A CA 1
ATOM 668 C C . MET A 1 91 ? -5.058 4.524 5.685 1.00 95.75 91 MET A C 1
ATOM 670 O O . MET A 1 91 ? -5.902 4.083 4.901 1.00 95.75 91 MET A O 1
ATOM 674 N N . PHE A 1 92 ? -4.075 5.333 5.303 1.00 96.44 92 PHE A N 1
ATOM 675 C CA . PHE A 1 92 ? -3.875 5.779 3.926 1.00 96.44 92 PHE A CA 1
ATOM 676 C C . PHE A 1 92 ? -2.605 5.134 3.398 1.00 96.44 92 PHE A C 1
ATOM 678 O O . PHE A 1 92 ? -1.539 5.287 3.988 1.00 96.44 92 PHE A O 1
ATOM 685 N N . LEU A 1 93 ? -2.720 4.386 2.306 1.00 97.75 93 LEU A N 1
ATOM 686 C CA . LEU A 1 93 ? -1.617 3.619 1.743 1.00 97.75 93 LEU A CA 1
ATOM 687 C C . LEU A 1 93 ? -1.388 4.030 0.293 1.00 97.75 93 LEU A C 1
ATOM 689 O O . LEU A 1 93 ? -2.321 4.376 -0.433 1.0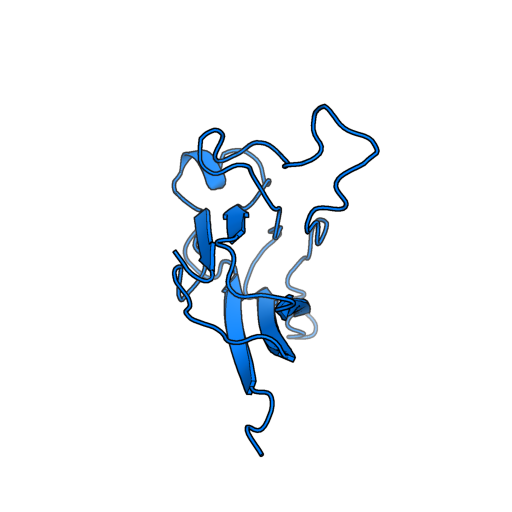0 97.75 93 LEU A O 1
ATOM 693 N N . TYR A 1 94 ? -0.142 3.964 -0.151 1.00 97.88 94 TYR A N 1
ATOM 694 C CA . TYR A 1 94 ? 0.246 4.284 -1.514 1.00 97.88 94 TYR A CA 1
ATOM 695 C C . TYR A 1 94 ? 1.376 3.386 -2.007 1.00 97.88 94 TYR A C 1
ATOM 697 O O . TYR A 1 94 ? 2.056 2.711 -1.230 1.00 97.88 94 TYR A O 1
ATOM 705 N N . CYS A 1 95 ? 1.586 3.395 -3.323 1.00 97.25 95 CYS A N 1
ATOM 706 C CA . CYS A 1 95 ? 2.768 2.796 -3.927 1.00 97.25 95 CYS A CA 1
ATOM 707 C C . CYS A 1 95 ? 3.871 3.846 -4.118 1.00 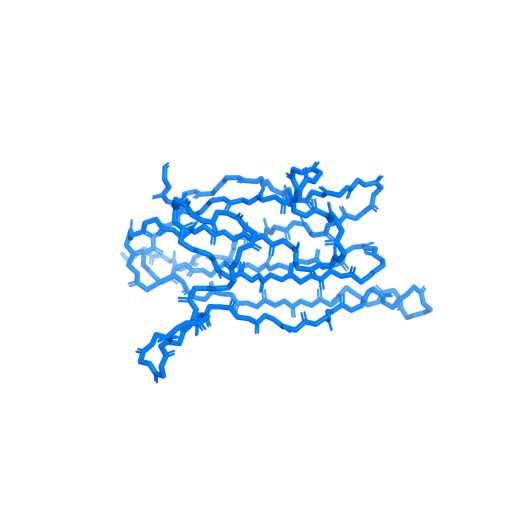97.25 95 CYS A C 1
ATOM 709 O O . CYS A 1 95 ? 3.708 4.802 -4.877 1.00 97.25 95 CYS A O 1
ATOM 711 N N . ALA A 1 96 ? 5.019 3.628 -3.480 1.00 95.81 96 ALA A N 1
ATOM 712 C CA . ALA A 1 96 ? 6.198 4.496 -3.507 1.00 95.81 96 ALA A CA 1
ATOM 713 C C . ALA A 1 96 ? 7.093 4.302 -4.748 1.00 95.81 96 ALA A C 1
ATOM 715 O O . ALA A 1 96 ? 8.177 4.875 -4.843 1.00 95.81 96 ALA A O 1
ATOM 716 N N . GLN A 1 97 ? 6.665 3.492 -5.720 1.00 94.75 97 GLN A N 1
ATOM 717 C CA . GLN A 1 97 ? 7.399 3.302 -6.968 1.00 94.75 97 GLN A CA 1
ATOM 718 C C . GLN A 1 97 ? 7.234 4.530 -7.875 1.00 94.75 97 GLN A C 1
ATOM 720 O O . GLN A 1 97 ? 6.155 4.759 -8.420 1.00 94.75 97 GLN A O 1
ATOM 725 N N . ALA A 1 98 ? 8.325 5.264 -8.108 1.00 93.62 98 ALA A N 1
ATOM 726 C CA . ALA A 1 98 ? 8.394 6.375 -9.062 1.00 93.62 98 ALA A CA 1
ATOM 727 C C . ALA A 1 98 ? 7.178 7.326 -8.961 1.00 93.62 98 ALA A C 1
ATOM 729 O O . ALA A 1 98 ? 6.928 7.883 -7.898 1.00 93.62 98 ALA A O 1
ATOM 730 N N . SER A 1 99 ? 6.423 7.506 -10.050 1.00 95.50 99 SER A N 1
ATOM 731 C CA . SER A 1 99 ? 5.233 8.363 -10.110 1.00 95.50 99 SER A CA 1
ATOM 732 C C . SER A 1 99 ? 3.912 7.612 -9.891 1.00 95.50 99 SER A C 1
ATOM 734 O O . SER A 1 99 ? 2.853 8.149 -10.223 1.00 95.50 99 SER A O 1
ATOM 736 N N . HIS A 1 100 ? 3.931 6.365 -9.397 1.00 96.25 100 HIS A N 1
ATOM 737 C CA . HIS A 1 100 ? 2.720 5.539 -9.281 1.00 96.25 100 HIS A CA 1
ATOM 738 C C . HIS A 1 100 ? 1.673 6.204 -8.382 1.00 96.25 100 HIS A C 1
ATOM 740 O O . HIS A 1 100 ? 0.514 6.317 -8.779 1.00 96.25 100 HIS A O 1
ATOM 746 N N . CYS A 1 101 ? 2.071 6.705 -7.212 1.00 97.25 101 CYS A N 1
ATOM 747 C CA . CYS A 1 101 ? 1.151 7.402 -6.317 1.00 97.25 101 CYS A CA 1
ATOM 748 C C . CYS A 1 101 ? 0.596 8.695 -6.921 1.00 97.25 101 CYS A C 1
ATOM 750 O O . CYS A 1 101 ? -0.612 8.914 -6.898 1.00 97.25 101 CYS A O 1
ATOM 752 N N . GLN A 1 102 ? 1.447 9.505 -7.556 1.00 96.75 102 GLN A N 1
ATOM 753 C CA . GLN A 1 102 ? 1.035 10.724 -8.261 1.00 96.75 102 GLN A CA 1
ATOM 754 C C . GLN A 1 102 ? 0.108 10.417 -9.448 1.00 96.75 102 GLN A C 1
ATOM 756 O O . GLN A 1 102 ? -0.664 11.275 -9.865 1.00 96.75 102 GLN A O 1
ATOM 761 N N . SER A 1 103 ? 0.154 9.185 -9.962 1.00 95.75 103 SER A N 1
ATOM 762 C CA . SER A 1 103 ? -0.750 8.667 -10.994 1.00 95.75 103 SER A CA 1
ATOM 763 C C . SER A 1 103 ? -2.034 8.046 -10.420 1.00 95.75 103 SER A C 1
ATOM 765 O O . SER A 1 103 ? -2.817 7.472 -11.173 1.00 95.75 103 SER A O 1
ATOM 767 N N . GLY A 1 104 ? -2.263 8.145 -9.106 1.00 95.62 104 GLY A N 1
ATOM 768 C CA . GLY A 1 104 ? -3.474 7.673 -8.432 1.00 95.62 104 GLY A CA 1
ATOM 769 C C . GLY A 1 104 ? -3.368 6.294 -7.778 1.00 95.62 104 GLY A C 1
ATOM 770 O O . GLY A 1 104 ? -4.388 5.759 -7.345 1.00 95.62 104 GLY A O 1
ATOM 771 N N . MET A 1 105 ? -2.170 5.706 -7.670 1.00 97.62 105 MET A N 1
ATOM 772 C CA . MET A 1 105 ? -1.972 4.429 -6.972 1.00 97.62 105 MET A CA 1
ATOM 773 C C . MET A 1 105 ? -1.963 4.623 -5.448 1.00 97.62 105 MET A C 1
ATOM 775 O O . MET A 1 105 ? -0.916 4.566 -4.795 1.00 97.62 105 MET A O 1
ATOM 779 N N . VAL A 1 106 ? -3.154 4.865 -4.906 1.00 97.62 106 VAL A N 1
ATOM 780 C CA . VAL A 1 106 ? -3.456 5.070 -3.484 1.00 97.62 106 VAL A CA 1
ATOM 781 C C . VAL A 1 106 ? -4.631 4.193 -3.060 1.00 97.62 106 VAL A C 1
ATOM 783 O O . VAL A 1 106 ? -5.447 3.790 -3.893 1.00 97.62 106 VAL A O 1
ATOM 786 N N . MET A 1 107 ? -4.734 3.906 -1.768 1.00 97.88 107 MET A N 1
ATOM 787 C CA . MET A 1 107 ? -5.896 3.257 -1.175 1.00 97.88 107 MET A CA 1
ATOM 788 C C . MET A 1 107 ? -6.129 3.689 0.268 1.00 97.88 107 MET A C 1
ATOM 790 O O . MET A 1 107 ? -5.259 4.282 0.907 1.00 97.88 107 MET A O 1
ATOM 794 N N . MET A 1 108 ? -7.296 3.326 0.789 1.00 97.56 108 MET A N 1
ATOM 795 C CA . MET A 1 108 ? -7.701 3.634 2.152 1.00 97.56 108 MET A CA 1
ATOM 796 C C . MET A 1 108 ? -8.298 2.409 2.846 1.00 97.56 108 MET A C 1
ATOM 798 O O . MET A 1 108 ? -9.089 1.671 2.257 1.00 97.56 108 MET A O 1
ATOM 802 N N . ILE A 1 109 ? -7.949 2.208 4.110 1.00 97.75 109 ILE A N 1
ATOM 803 C CA . ILE A 1 109 ? -8.616 1.254 5.000 1.00 97.75 109 ILE A CA 1
ATOM 804 C C . ILE A 1 109 ? -9.381 2.080 6.030 1.00 97.75 109 ILE A C 1
ATOM 806 O O . ILE A 1 109 ? -8.794 2.977 6.622 1.00 97.75 109 ILE A O 1
ATOM 810 N N . ASN A 1 110 ? -10.660 1.775 6.256 1.00 96.94 110 ASN A N 1
ATOM 811 C CA . ASN A 1 110 ? -11.504 2.415 7.274 1.00 96.94 110 ASN A CA 1
ATOM 812 C C . ASN A 1 110 ? -11.609 3.948 7.180 1.00 96.94 110 ASN A C 1
ATOM 814 O O . ASN A 1 110 ? -11.560 4.617 8.208 1.00 96.94 110 ASN A O 1
ATOM 818 N N . GLY A 1 111 ? -11.776 4.512 5.982 1.00 83.25 111 GLY A N 1
ATOM 819 C CA . GLY A 1 111 ? -12.114 5.937 5.846 1.00 83.25 111 GLY A CA 1
ATOM 820 C C . GLY A 1 111 ? -13.415 6.202 5.116 1.00 83.25 111 GLY A C 1
ATOM 821 O O . GLY A 1 111 ? -14.129 5.222 4.805 1.00 83.25 111 GLY A O 1
#

Radius of gyration: 13.68 Å; chains: 1; bounding box: 29×35×34 Å

pLDDT: mean 89.59, std 11.28, range [49.66, 98.38]

Organism: NCBI:txid2025994

InterPro domains:
  IPR008972 Cupredoxin [G3DSA:2.60.40.420] (11-111)
  IPR008972 Cupredoxin [SSF49503] (11-110)
  IPR052953 Serine-rich & Multicopper Oxidase-related [PTHR34883] (5-110)

Secondary structure (DSSP, 8-state):
-----EEEEEE-SSSS-EESSEE---TT-EEEEEE-SSEE--EEEBTTBTTS-TTTT-SS----B---EE-BTTTTB-EEEEEE--SS--EEEE--STTTTTTT-EEEE--